Protein AF-A0A261GRK8-F1 (afdb_monomer_lite)

pLDDT: mean 90.69, std 7.37, range [51.78, 97.0]

Radius of gyration: 13.49 Å; chains: 1; bounding box: 30×36×31 Å

Structure (mmCIF, N/CA/C/O backbone):
data_AF-A0A261GRK8-F1
#
_entry.id   AF-A0A261GRK8-F1
#
loop_
_atom_site.group_PDB
_atom_site.id
_atom_site.type_symbol
_atom_site.label_atom_id
_atom_site.label_alt_id
_atom_site.label_comp_id
_atom_site.label_asym_id
_atom_site.label_entity_id
_atom_site.label_seq_id
_atom_site.pdbx_PDB_ins_code
_atom_site.Cartn_x
_atom_site.Cartn_y
_atom_site.Cartn_z
_atom_site.occupancy
_atom_site.B_iso_or_equiv
_atom_site.auth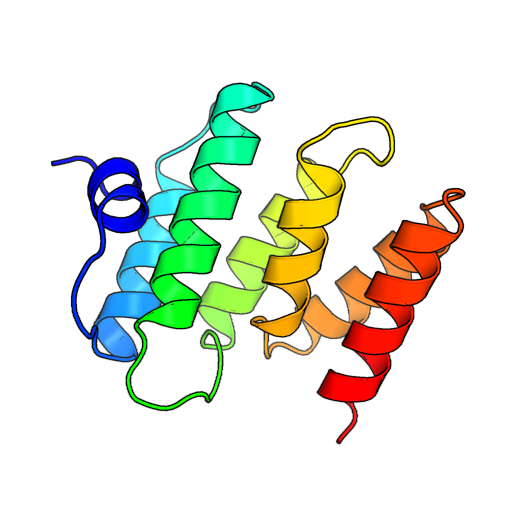_seq_id
_atom_site.auth_comp_id
_atom_site.auth_asym_id
_atom_site.auth_atom_id
_atom_site.pdbx_PDB_model_num
ATOM 1 N N . MET A 1 1 ? 9.891 20.582 -5.480 1.00 60.94 1 MET A N 1
ATOM 2 C CA . MET A 1 1 ? 8.535 20.021 -5.346 1.00 60.94 1 MET A CA 1
ATOM 3 C C . MET A 1 1 ? 8.648 18.861 -4.374 1.00 60.94 1 MET A C 1
ATOM 5 O O . MET A 1 1 ? 9.613 18.114 -4.498 1.00 60.94 1 MET A O 1
ATOM 9 N N . ASN A 1 2 ? 7.806 18.790 -3.343 1.00 90.50 2 ASN A N 1
ATOM 10 C CA . ASN A 1 2 ? 7.875 17.689 -2.371 1.00 90.50 2 ASN A CA 1
ATOM 11 C C . ASN A 1 2 ? 7.388 16.392 -3.055 1.00 90.50 2 ASN A C 1
ATOM 13 O O . ASN A 1 2 ? 6.448 16.456 -3.843 1.00 90.50 2 ASN A O 1
ATOM 17 N N . SER A 1 3 ? 7.996 15.235 -2.776 1.00 94.69 3 SER A N 1
ATOM 18 C CA . SER A 1 3 ? 7.613 13.933 -3.353 1.00 94.69 3 SER A CA 1
ATOM 19 C C . SER A 1 3 ? 6.112 13.627 -3.204 1.00 94.69 3 SER A C 1
ATOM 21 O O . SER A 1 3 ? 5.495 13.093 -4.123 1.00 94.69 3 SER A O 1
ATOM 23 N N . LEU A 1 4 ? 5.486 14.051 -2.099 1.00 95.94 4 LEU A N 1
ATOM 24 C CA . LEU A 1 4 ? 4.039 13.934 -1.890 1.00 95.94 4 LEU A CA 1
ATOM 25 C C . LEU A 1 4 ? 3.237 14.739 -2.920 1.00 95.94 4 LEU A C 1
ATOM 27 O O . LEU A 1 4 ? 2.259 14.247 -3.470 1.00 95.94 4 LEU A O 1
ATOM 31 N N . GLU A 1 5 ? 3.665 15.966 -3.204 1.00 95.94 5 GLU A N 1
ATOM 32 C CA . GLU A 1 5 ? 3.018 16.844 -4.181 1.00 95.94 5 GLU A CA 1
ATOM 33 C C . GLU A 1 5 ? 3.140 16.281 -5.603 1.00 95.94 5 GLU A C 1
ATOM 35 O O . GLU A 1 5 ? 2.188 16.366 -6.375 1.00 95.94 5 GLU A O 1
ATOM 40 N N . ILE A 1 6 ? 4.280 15.664 -5.931 1.00 96.06 6 ILE A N 1
ATOM 41 C CA . ILE A 1 6 ? 4.476 14.972 -7.212 1.00 96.06 6 ILE A CA 1
ATOM 42 C C . ILE A 1 6 ? 3.496 13.799 -7.328 1.00 96.06 6 ILE A C 1
ATOM 44 O O . ILE A 1 6 ? 2.780 13.711 -8.319 1.00 96.06 6 ILE A O 1
ATOM 48 N N . GLY A 1 7 ? 3.410 12.932 -6.313 1.00 95.75 7 GLY A N 1
ATOM 49 C CA . GLY A 1 7 ? 2.492 11.787 -6.340 1.00 95.75 7 GLY A CA 1
ATOM 50 C C . GLY A 1 7 ? 1.013 12.191 -6.400 1.00 95.75 7 GLY A C 1
ATOM 51 O O . GLY A 1 7 ? 0.230 11.579 -7.123 1.00 95.75 7 GLY A O 1
ATOM 52 N N . LEU A 1 8 ? 0.616 13.258 -5.697 1.00 96.19 8 LEU A N 1
ATOM 53 C CA . LEU A 1 8 ? -0.761 13.771 -5.734 1.00 96.19 8 LEU A CA 1
ATOM 54 C C . LEU A 1 8 ? -1.168 14.312 -7.109 1.00 96.19 8 LEU A C 1
ATOM 56 O O . LEU A 1 8 ? -2.327 14.171 -7.488 1.00 96.19 8 LEU A O 1
ATOM 60 N N . ASN A 1 9 ? -0.234 14.921 -7.841 1.00 96.38 9 ASN A N 1
ATOM 61 C CA . ASN A 1 9 ? -0.496 15.567 -9.129 1.00 96.38 9 ASN A CA 1
ATOM 62 C C . ASN A 1 9 ? 0.026 14.755 -10.322 1.00 96.38 9 ASN A C 1
ATOM 64 O O . ASN A 1 9 ? 0.202 15.309 -11.405 1.00 96.38 9 ASN A O 1
ATOM 68 N N . LEU A 1 10 ? 0.304 13.464 -10.128 1.00 94.88 10 LEU A N 1
ATOM 69 C CA . LEU A 1 10 ? 0.761 12.595 -11.202 1.00 94.88 10 LEU A CA 1
ATOM 70 C C . LEU A 1 10 ? -0.353 12.445 -12.249 1.00 94.88 10 LEU A C 1
ATOM 72 O O . LEU A 1 10 ? -1.482 12.087 -11.915 1.00 94.88 10 LEU A O 1
ATOM 76 N N . ASP A 1 11 ? -0.033 12.745 -13.503 1.00 93.94 11 ASP A N 1
ATOM 77 C CA . ASP A 1 11 ? -0.979 12.805 -14.626 1.00 93.94 11 ASP A CA 1
ATOM 78 C C . ASP A 1 11 ? -0.482 12.059 -15.876 1.00 93.94 11 ASP A C 1
ATOM 80 O O . ASP A 1 11 ? -1.094 12.116 -16.944 1.00 93.94 11 ASP A O 1
ATOM 84 N N . SER A 1 12 ? 0.653 11.378 -15.752 1.00 93.06 12 SER A N 1
ATOM 85 C CA . SER A 1 12 ? 1.372 10.750 -16.851 1.00 93.06 12 SER A CA 1
ATOM 86 C C . SER A 1 12 ? 2.095 9.496 -16.381 1.00 93.06 12 SER A C 1
ATOM 88 O O . SER A 1 12 ? 2.342 9.306 -15.190 1.00 93.06 12 SER A O 1
ATOM 90 N N . GLU A 1 13 ? 2.399 8.619 -17.340 1.00 94.56 13 GLU A N 1
ATOM 91 C CA . GLU A 1 13 ? 3.046 7.342 -17.065 1.00 94.56 13 GLU A CA 1
ATOM 92 C C . GLU A 1 13 ? 4.398 7.519 -16.368 1.00 94.56 13 GLU A C 1
ATOM 94 O O . GLU A 1 13 ? 5.219 8.356 -16.751 1.00 94.56 13 GLU A O 1
ATOM 99 N N . ILE A 1 14 ? 4.646 6.670 -15.375 1.00 94.69 14 ILE A N 1
ATOM 100 C CA . ILE A 1 14 ? 5.895 6.615 -14.621 1.00 94.69 14 ILE A CA 1
ATOM 101 C C . ILE A 1 14 ? 6.530 5.227 -14.759 1.00 94.69 14 ILE A C 1
ATOM 103 O O . ILE A 1 14 ? 5.838 4.204 -14.833 1.00 94.69 14 ILE A O 1
ATOM 107 N N . SER A 1 15 ? 7.863 5.185 -14.825 1.00 94.19 15 SER A N 1
ATOM 108 C CA . SER A 1 15 ? 8.599 3.919 -14.863 1.00 94.19 15 SER A CA 1
ATOM 109 C C . SER A 1 15 ? 8.465 3.169 -13.534 1.00 94.19 15 SER A C 1
ATOM 111 O O . SER A 1 15 ? 8.201 3.771 -12.494 1.00 94.19 15 SER A O 1
ATOM 113 N N . GLU A 1 16 ? 8.683 1.852 -13.533 1.00 91.81 16 GLU A N 1
ATOM 114 C CA . GLU A 1 16 ? 8.687 1.073 -12.285 1.00 91.81 16 GLU A CA 1
ATOM 115 C C . GLU A 1 16 ? 9.745 1.568 -11.293 1.00 91.81 16 GLU A C 1
ATOM 117 O O . GLU A 1 16 ? 9.499 1.648 -10.092 1.00 91.81 16 GLU A O 1
ATOM 122 N N . THR A 1 17 ? 10.942 1.899 -11.772 1.00 94.00 17 THR A N 1
ATOM 123 C CA . THR A 1 17 ? 12.023 2.372 -10.901 1.00 94.00 17 THR A CA 1
ATOM 124 C C . THR A 1 17 ? 11.651 3.699 -10.248 1.00 94.00 17 THR A C 1
ATOM 126 O O . THR A 1 17 ? 11.826 3.865 -9.038 1.00 94.00 17 THR A O 1
ATOM 129 N N . ASP A 1 18 ? 11.093 4.625 -11.027 1.00 95.56 18 ASP A N 1
ATOM 130 C CA . ASP A 1 18 ? 10.713 5.947 -10.532 1.00 95.56 18 ASP A CA 1
ATOM 131 C C . ASP A 1 18 ? 9.493 5.862 -9.610 1.00 95.56 18 ASP A C 1
ATOM 133 O O . ASP A 1 18 ? 9.469 6.520 -8.572 1.00 95.56 18 ASP A O 1
ATOM 137 N N . SER A 1 19 ? 8.515 5.002 -9.919 1.00 95.06 19 SER A N 1
ATOM 138 C CA . SER A 1 19 ? 7.328 4.796 -9.079 1.00 95.06 19 SER A CA 1
ATOM 139 C C . SER A 1 19 ? 7.700 4.247 -7.701 1.00 95.06 19 SER A C 1
ATOM 141 O O . SER A 1 19 ? 7.227 4.746 -6.678 1.00 95.06 19 SER A O 1
ATOM 143 N N . ASN A 1 20 ? 8.609 3.271 -7.661 1.00 96.31 20 ASN A N 1
ATOM 144 C CA . ASN A 1 20 ? 9.137 2.709 -6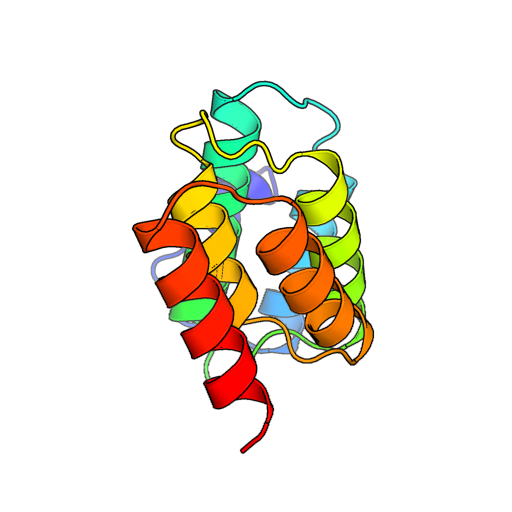.422 1.00 96.31 20 ASN A CA 1
ATOM 145 C C . ASN A 1 20 ? 9.940 3.734 -5.621 1.00 96.31 20 ASN A C 1
ATOM 147 O O . ASN A 1 20 ? 9.760 3.841 -4.406 1.00 96.31 20 ASN A O 1
ATOM 151 N N . THR A 1 21 ? 10.808 4.490 -6.296 1.00 97.00 21 THR A N 1
ATOM 152 C CA . THR A 1 21 ? 11.620 5.534 -5.660 1.00 97.00 21 THR A CA 1
ATOM 153 C C . THR A 1 21 ? 10.721 6.595 -5.033 1.00 97.00 21 THR A C 1
ATOM 155 O O . THR A 1 21 ? 10.838 6.879 -3.841 1.00 97.00 21 THR A O 1
ATOM 158 N N . LEU A 1 22 ? 9.751 7.097 -5.797 1.00 96.69 22 LEU A N 1
ATOM 159 C CA . LEU A 1 22 ? 8.826 8.129 -5.350 1.00 96.69 22 LEU A CA 1
ATOM 160 C C . LEU A 1 22 ? 7.966 7.662 -4.168 1.00 96.69 22 LEU A C 1
ATOM 162 O O . LEU A 1 22 ? 7.801 8.398 -3.195 1.00 96.69 22 LEU A O 1
ATOM 166 N N . ALA A 1 23 ? 7.457 6.428 -4.205 1.00 96.25 23 ALA A N 1
ATOM 167 C CA . ALA A 1 23 ? 6.691 5.867 -3.095 1.00 96.25 23 ALA A CA 1
ATOM 168 C C . ALA A 1 23 ? 7.522 5.767 -1.804 1.00 96.25 23 ALA A C 1
ATOM 170 O O . ALA A 1 23 ? 7.044 6.143 -0.730 1.00 96.25 23 ALA A O 1
ATOM 171 N N . CYS A 1 24 ? 8.782 5.326 -1.901 1.00 96.94 24 CYS A N 1
ATOM 172 C CA . CYS A 1 24 ? 9.691 5.278 -0.754 1.00 96.94 24 CYS A CA 1
ATOM 173 C C . CYS A 1 24 ? 9.942 6.675 -0.173 1.00 96.94 24 CYS A C 1
ATOM 175 O O . CYS A 1 24 ? 9.853 6.860 1.042 1.00 96.94 24 CYS A O 1
ATOM 177 N N . GLU A 1 25 ? 10.215 7.661 -1.029 1.00 96.44 25 GLU A N 1
ATOM 178 C CA . GLU A 1 25 ? 10.448 9.044 -0.607 1.00 96.44 25 GLU A CA 1
ATOM 179 C C . GLU A 1 25 ? 9.238 9.643 0.114 1.00 96.44 25 GLU A C 1
ATOM 181 O O . GLU A 1 25 ? 9.403 10.304 1.142 1.00 96.44 25 GLU A O 1
ATOM 186 N N . ILE A 1 26 ? 8.017 9.394 -0.375 1.00 96.19 26 ILE A N 1
ATOM 187 C CA . ILE A 1 26 ? 6.783 9.862 0.272 1.00 96.19 26 ILE A CA 1
ATOM 188 C C . ILE A 1 26 ? 6.678 9.305 1.694 1.00 96.19 26 ILE A C 1
ATOM 190 O O . ILE A 1 26 ? 6.474 10.077 2.632 1.00 96.19 26 ILE A O 1
ATOM 194 N N . ILE A 1 27 ? 6.858 7.995 1.880 1.00 94.50 27 ILE A N 1
ATOM 195 C CA . ILE A 1 27 ? 6.756 7.369 3.206 1.00 94.50 27 ILE A CA 1
ATOM 196 C C . ILE A 1 27 ? 7.857 7.863 4.154 1.00 94.50 27 ILE A C 1
ATOM 198 O O . ILE A 1 27 ? 7.602 8.104 5.333 1.00 94.50 27 ILE A O 1
ATOM 202 N N . GLN A 1 28 ? 9.081 8.036 3.656 1.00 91.81 28 GLN A N 1
ATOM 203 C CA . GLN A 1 28 ? 10.226 8.429 4.482 1.00 91.81 28 GLN A CA 1
ATOM 204 C C . GLN A 1 28 ? 10.219 9.915 4.868 1.00 91.81 28 GLN A C 1
ATOM 206 O O . GLN A 1 28 ? 10.698 10.273 5.945 1.00 91.81 28 GLN A O 1
ATOM 211 N N . SER A 1 29 ? 9.692 10.785 4.003 1.00 87.56 29 SER A N 1
ATOM 212 C CA . SER A 1 29 ? 9.701 12.239 4.212 1.00 87.56 29 SER A CA 1
ATOM 213 C C . SER A 1 29 ? 8.528 12.761 5.045 1.00 87.56 29 SER A C 1
ATOM 215 O O . SER A 1 29 ? 8.620 13.859 5.598 1.00 87.56 29 SER A O 1
ATOM 217 N N . ASN A 1 30 ? 7.444 11.993 5.184 1.00 78.19 30 ASN A N 1
ATOM 218 C CA . ASN A 1 30 ? 6.244 12.434 5.889 1.00 78.19 30 ASN A CA 1
ATOM 219 C C . ASN A 1 30 ? 6.122 11.766 7.264 1.00 78.19 30 ASN A C 1
ATOM 221 O O . ASN A 1 30 ? 5.671 10.632 7.395 1.00 78.19 30 ASN A O 1
ATOM 225 N N . GLN A 1 31 ? 6.508 12.506 8.308 1.00 73.19 31 GLN A N 1
ATOM 226 C CA . GLN A 1 31 ? 6.427 12.043 9.701 1.00 73.19 31 GLN A CA 1
ATOM 227 C C . GLN A 1 31 ? 5.122 12.434 10.414 1.00 73.19 31 GLN A C 1
ATOM 229 O O . GLN A 1 31 ? 4.884 12.005 11.538 1.00 73.19 31 GLN A O 1
ATOM 234 N N . SER A 1 32 ? 4.287 13.269 9.789 1.00 79.50 32 SER A N 1
ATOM 235 C CA . SER A 1 32 ? 2.998 13.680 10.352 1.00 79.50 32 SER A CA 1
ATOM 236 C C . SER A 1 32 ? 1.950 12.585 10.165 1.00 79.50 32 SER A C 1
ATOM 238 O O . SER A 1 32 ? 1.710 12.134 9.049 1.00 79.50 32 SER A O 1
ATOM 240 N N . GLU A 1 33 ? 1.280 12.210 11.253 1.00 85.06 33 GLU A N 1
ATOM 241 C CA . GLU A 1 33 ? 0.209 11.202 11.262 1.00 85.06 33 GLU A CA 1
ATOM 242 C C . GLU A 1 33 ? -1.175 11.840 11.461 1.00 85.06 33 GLU A C 1
ATOM 244 O O . GLU A 1 33 ? -2.082 11.253 12.053 1.00 85.06 33 GLU A O 1
ATOM 249 N N . THR A 1 34 ? -1.355 13.075 10.978 1.00 89.62 34 THR A N 1
ATOM 250 C CA . THR A 1 34 ? -2.694 13.668 10.899 1.00 89.62 34 THR A CA 1
ATOM 251 C C . THR A 1 34 ? -3.524 12.946 9.843 1.00 89.62 34 THR A C 1
ATOM 253 O O . THR A 1 34 ? -2.996 12.496 8.828 1.00 89.62 34 THR A O 1
ATOM 256 N N . GLU A 1 35 ? -4.839 12.885 10.048 1.00 87.81 35 GLU A N 1
ATOM 257 C CA . GLU A 1 35 ? -5.750 12.207 9.115 1.00 87.81 35 GLU A CA 1
ATOM 258 C C . GLU A 1 35 ? -5.667 12.768 7.687 1.00 87.81 35 GLU A C 1
ATOM 260 O O . GLU A 1 35 ? -5.682 12.016 6.715 1.00 87.81 35 GLU A O 1
ATOM 265 N N . GLU A 1 36 ? -5.510 14.087 7.553 1.00 90.75 36 GLU A N 1
ATOM 266 C CA . GLU A 1 36 ? -5.290 14.741 6.260 1.00 90.75 36 GLU A CA 1
ATOM 267 C C . GLU A 1 36 ? -3.991 14.265 5.598 1.00 90.75 36 GLU A C 1
ATOM 269 O O . GLU A 1 36 ? -3.988 13.923 4.417 1.00 90.75 36 GLU A O 1
ATOM 274 N N . THR A 1 37 ? -2.895 14.178 6.361 1.00 92.25 37 THR A N 1
ATOM 275 C CA . THR A 1 37 ? -1.605 13.715 5.829 1.00 92.25 37 THR A CA 1
ATOM 276 C C . THR A 1 37 ? -1.689 12.251 5.404 1.00 92.25 37 THR A C 1
ATOM 278 O O . THR A 1 37 ? -1.242 11.911 4.313 1.00 92.25 37 THR A O 1
ATOM 281 N N . ILE A 1 38 ? -2.303 11.395 6.227 1.00 93.00 38 ILE A N 1
ATOM 282 C CA . ILE A 1 38 ? -2.492 9.970 5.922 1.00 93.00 38 ILE A CA 1
ATOM 283 C C . ILE A 1 38 ? -3.302 9.808 4.636 1.00 93.00 38 ILE A C 1
ATOM 285 O O . ILE A 1 38 ? -2.900 9.071 3.738 1.00 93.00 38 ILE A O 1
ATOM 289 N N . THR A 1 39 ? -4.407 10.547 4.522 1.00 92.88 39 THR A N 1
ATOM 290 C CA . THR A 1 39 ? -5.263 10.532 3.333 1.00 92.88 39 THR A CA 1
ATOM 291 C C . THR A 1 39 ? -4.490 10.979 2.092 1.00 92.88 39 THR A C 1
ATOM 293 O O . THR A 1 39 ? -4.528 10.295 1.072 1.00 92.88 39 THR A O 1
ATOM 296 N N . ASN A 1 40 ? -3.733 12.077 2.179 1.00 94.44 40 ASN A N 1
ATOM 297 C CA . ASN A 1 40 ? -2.931 12.588 1.066 1.00 94.44 40 ASN A CA 1
ATOM 298 C C . ASN A 1 40 ? -1.840 11.602 0.633 1.00 94.44 40 ASN A C 1
ATOM 300 O O . ASN A 1 40 ? -1.654 11.386 -0.563 1.00 94.44 40 ASN A O 1
ATOM 304 N N . ILE A 1 41 ? -1.143 10.970 1.582 1.00 95.25 41 ILE A N 1
ATOM 305 C CA . ILE A 1 41 ? -0.154 9.929 1.274 1.00 95.25 41 ILE A CA 1
ATOM 306 C C . ILE A 1 41 ? -0.831 8.760 0.560 1.00 95.25 41 ILE A C 1
ATOM 308 O O . ILE A 1 41 ? -0.340 8.311 -0.473 1.00 95.25 41 ILE A O 1
ATOM 312 N N . ALA A 1 42 ? -1.973 8.294 1.066 1.00 94.31 42 ALA A N 1
ATOM 313 C CA . ALA A 1 42 ? -2.688 7.176 0.468 1.00 94.31 42 ALA A CA 1
ATOM 314 C C . ALA A 1 42 ? -3.160 7.502 -0.964 1.00 94.31 42 ALA A C 1
ATOM 316 O O . ALA A 1 42 ? -3.016 6.674 -1.858 1.00 94.31 42 ALA A O 1
ATOM 317 N N . PHE A 1 43 ? -3.632 8.726 -1.228 1.00 94.31 43 PHE A N 1
ATOM 318 C CA . PHE A 1 43 ? -3.940 9.172 -2.593 1.00 94.31 43 PHE A CA 1
ATOM 319 C C . PHE A 1 43 ? -2.708 9.238 -3.495 1.00 94.31 43 PHE A C 1
ATOM 321 O O . PHE A 1 43 ? -2.767 8.790 -4.637 1.00 94.31 43 PHE A O 1
ATOM 328 N N . ALA A 1 44 ? -1.592 9.767 -2.997 1.00 95.44 44 ALA A N 1
ATOM 329 C CA . ALA A 1 44 ? -0.365 9.859 -3.777 1.00 95.44 44 ALA A CA 1
ATOM 330 C C . ALA A 1 44 ? 0.159 8.472 -4.175 1.00 95.44 44 ALA A C 1
ATOM 332 O O . ALA A 1 44 ? 0.506 8.256 -5.333 1.00 95.44 44 ALA A O 1
ATOM 333 N N . LEU A 1 45 ? 0.161 7.513 -3.242 1.00 95.56 45 LEU A N 1
ATOM 334 C CA . LEU A 1 45 ? 0.513 6.122 -3.537 1.00 95.56 45 LEU A CA 1
ATOM 335 C C . LEU A 1 45 ? -0.454 5.518 -4.561 1.00 95.56 45 LEU A C 1
ATOM 337 O O . LEU A 1 45 ? -0.025 4.930 -5.548 1.00 95.56 45 LEU A O 1
ATOM 341 N N . TYR A 1 46 ? -1.758 5.732 -4.397 1.00 93.94 46 TYR A N 1
ATOM 342 C CA . TYR A 1 46 ? -2.747 5.217 -5.341 1.00 93.94 46 TYR A CA 1
ATOM 343 C C . TYR A 1 46 ? -2.496 5.752 -6.757 1.00 93.94 46 TYR A C 1
ATOM 345 O O . TYR A 1 46 ? -2.465 4.983 -7.712 1.00 93.94 46 TYR A O 1
ATOM 353 N N . ASN A 1 47 ? -2.235 7.051 -6.901 1.00 94.31 47 ASN A N 1
ATOM 354 C CA . ASN A 1 47 ? -1.931 7.652 -8.197 1.00 94.31 47 ASN A CA 1
ATOM 355 C C . ASN A 1 47 ? -0.661 7.056 -8.818 1.00 94.31 47 ASN A C 1
ATOM 357 O O . ASN A 1 47 ? -0.665 6.677 -9.987 1.00 94.31 47 ASN A O 1
ATOM 361 N N . ILE A 1 48 ? 0.410 6.910 -8.035 1.00 94.81 48 ILE A N 1
ATOM 362 C CA . ILE A 1 48 ? 1.651 6.265 -8.490 1.00 94.81 48 ILE A CA 1
ATOM 363 C C . ILE A 1 48 ? 1.373 4.849 -8.999 1.00 94.81 48 ILE A C 1
ATOM 365 O O . ILE A 1 48 ? 1.885 4.450 -10.045 1.00 94.81 48 ILE A O 1
ATOM 369 N N . ALA A 1 49 ? 0.547 4.097 -8.272 1.00 92.06 49 ALA A N 1
ATOM 370 C CA . ALA A 1 49 ? 0.137 2.765 -8.667 1.00 92.06 49 ALA A CA 1
ATOM 371 C C . ALA A 1 49 ? -0.653 2.772 -9.988 1.00 92.06 49 ALA A C 1
ATOM 373 O O . ALA A 1 49 ? -0.378 1.928 -10.838 1.00 92.06 49 ALA A O 1
ATOM 374 N N . GLN A 1 50 ? -1.572 3.717 -10.193 1.00 90.88 50 GLN A N 1
ATOM 375 C CA . GLN A 1 50 ? -2.395 3.807 -11.407 1.00 90.88 50 GLN A CA 1
ATOM 376 C C . GLN A 1 50 ? -1.599 4.175 -12.668 1.00 90.88 50 GLN A C 1
ATOM 378 O O . GLN A 1 50 ? -1.899 3.664 -13.743 1.00 90.88 50 GLN A O 1
ATOM 383 N N . TYR A 1 51 ? -0.585 5.034 -12.553 1.00 92.00 51 TYR A N 1
ATOM 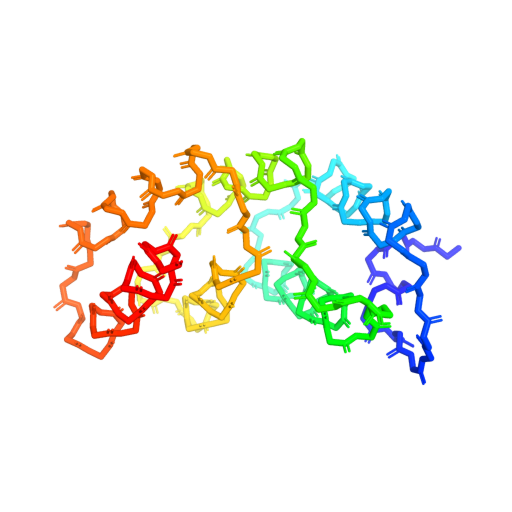384 C CA . TYR A 1 51 ? 0.190 5.518 -13.704 1.00 92.00 51 TYR A CA 1
ATOM 385 C C . TYR A 1 51 ? 1.459 4.700 -14.002 1.00 92.00 51 TYR A C 1
ATOM 387 O O . TYR A 1 51 ? 2.254 5.078 -14.863 1.00 92.00 51 TYR A O 1
ATOM 395 N N . ARG A 1 52 ? 1.699 3.578 -13.315 1.00 89.31 52 ARG A N 1
ATOM 396 C CA . ARG A 1 52 ? 2.859 2.722 -13.616 1.00 89.31 52 ARG A CA 1
ATOM 397 C C . ARG A 1 52 ? 2.662 1.953 -14.927 1.00 89.31 52 ARG A C 1
ATOM 399 O O . ARG A 1 52 ? 1.570 1.484 -15.231 1.00 89.31 52 ARG A O 1
ATOM 406 N N . THR A 1 53 ? 3.747 1.717 -15.656 1.00 79.38 53 THR A N 1
ATOM 407 C CA . THR A 1 53 ? 3.698 1.140 -17.015 1.00 79.38 53 THR A CA 1
ATOM 408 C C . THR A 1 53 ? 3.430 -0.372 -17.088 1.00 79.38 53 THR A C 1
ATOM 410 O O . THR A 1 53 ? 3.037 -0.866 -18.140 1.00 79.38 53 THR A O 1
ATOM 413 N N . SER A 1 54 ? 3.662 -1.137 -16.016 1.00 75.88 54 SER A N 1
ATOM 414 C CA . SER A 1 54 ? 3.776 -2.608 -16.092 1.00 75.88 54 SER A CA 1
ATOM 415 C C . SER A 1 54 ? 2.650 -3.408 -15.433 1.00 75.88 54 SER A C 1
ATOM 417 O O . SER A 1 54 ? 2.549 -4.614 -15.649 1.00 75.88 54 SER A O 1
ATOM 419 N N . GLY A 1 55 ? 1.838 -2.778 -14.579 1.00 73.00 55 GLY A N 1
ATOM 420 C CA . GLY A 1 55 ? 0.812 -3.462 -13.784 1.00 73.00 55 GLY A CA 1
ATOM 421 C C . GLY A 1 55 ? 1.328 -4.351 -12.637 1.00 73.00 55 GLY A C 1
ATOM 422 O O . GLY A 1 55 ? 0.514 -4.783 -11.830 1.00 73.00 55 GLY A O 1
ATOM 423 N N . VAL A 1 56 ? 2.644 -4.548 -12.472 1.00 80.62 56 VAL A N 1
ATOM 424 C CA . VAL A 1 56 ? 3.235 -5.557 -11.552 1.00 80.62 56 VAL A CA 1
ATOM 425 C C . VAL A 1 56 ? 3.073 -5.229 -10.054 1.00 80.62 56 VAL A C 1
ATOM 427 O O . VAL A 1 56 ? 3.169 -6.120 -9.220 1.00 80.62 56 VAL A O 1
ATOM 430 N N . GLY A 1 57 ? 2.761 -3.981 -9.700 1.00 89.12 57 GLY A N 1
ATOM 431 C CA . GLY A 1 57 ? 2.665 -3.516 -8.310 1.00 89.12 57 GLY A CA 1
ATOM 432 C C . GLY A 1 57 ? 3.971 -2.876 -7.841 1.00 89.12 57 GLY A C 1
ATOM 433 O O . GLY A 1 57 ? 4.909 -2.695 -8.621 1.00 89.12 57 GLY A O 1
ATOM 434 N N . TYR A 1 58 ? 4.037 -2.498 -6.568 1.00 94.25 58 TYR A N 1
ATOM 435 C CA . TYR A 1 58 ? 5.266 -1.993 -5.962 1.00 94.25 58 TYR A CA 1
ATOM 436 C C . TYR A 1 58 ? 6.300 -3.107 -5.812 1.00 94.25 58 TYR A C 1
ATOM 438 O O . TYR A 1 58 ? 5.958 -4.251 -5.540 1.00 94.25 58 TYR A O 1
ATOM 446 N N . SER A 1 59 ? 7.583 -2.767 -5.919 1.00 94.81 59 SER A N 1
ATOM 447 C CA . SER A 1 59 ? 8.699 -3.657 -5.580 1.00 94.81 59 SER A CA 1
ATOM 448 C C . SER A 1 59 ? 8.590 -4.170 -4.143 1.00 94.81 59 SER A C 1
ATOM 450 O O . SER A 1 59 ? 7.929 -3.555 -3.305 1.00 94.81 59 SER A O 1
ATOM 452 N N . GLU A 1 60 ? 9.286 -5.264 -3.825 1.00 95.25 60 GLU A N 1
ATOM 453 C CA . GLU A 1 60 ? 9.281 -5.847 -2.477 1.00 95.25 60 GLU A CA 1
ATOM 454 C C . GLU A 1 60 ? 9.700 -4.824 -1.403 1.00 95.25 60 GLU A C 1
ATOM 456 O O . GLU A 1 60 ? 9.033 -4.684 -0.382 1.00 95.25 60 GLU A O 1
ATOM 461 N N . MET A 1 61 ? 10.737 -4.024 -1.677 1.00 96.12 61 MET A N 1
ATOM 462 C CA . MET A 1 61 ? 11.227 -2.992 -0.758 1.00 96.12 61 MET A CA 1
ATOM 463 C C . MET A 1 61 ? 10.199 -1.878 -0.514 1.00 96.12 61 MET A C 1
ATOM 465 O O . MET A 1 61 ? 9.941 -1.517 0.635 1.00 96.12 61 MET A O 1
ATOM 469 N N . ALA A 1 62 ? 9.614 -1.323 -1.581 1.00 96.31 62 ALA A N 1
ATOM 470 C CA . ALA A 1 62 ? 8.592 -0.285 -1.449 1.00 96.31 62 ALA A CA 1
ATOM 471 C C . ALA A 1 62 ? 7.339 -0.843 -0.759 1.00 96.31 62 ALA A C 1
ATOM 473 O O . ALA A 1 62 ? 6.792 -0.211 0.144 1.00 96.31 62 ALA A O 1
ATOM 474 N N . SER A 1 63 ? 6.944 -2.066 -1.119 1.00 96.31 63 SER A N 1
ATOM 475 C CA . SER A 1 63 ? 5.830 -2.779 -0.498 1.00 96.31 63 SER A CA 1
ATOM 476 C C . SER A 1 63 ? 6.027 -2.959 1.003 1.00 96.31 63 SER A C 1
ATOM 478 O O . SER A 1 63 ? 5.089 -2.741 1.767 1.00 96.31 63 SER A O 1
ATOM 480 N N . ASP A 1 64 ? 7.233 -3.314 1.448 1.00 96.69 64 ASP A N 1
ATOM 481 C CA . ASP A 1 64 ? 7.550 -3.479 2.868 1.00 96.69 64 ASP A CA 1
ATOM 482 C C . ASP A 1 64 ? 7.453 -2.166 3.648 1.00 96.69 64 ASP A C 1
ATOM 484 O O . ASP A 1 64 ? 6.868 -2.144 4.733 1.00 96.69 64 ASP A O 1
ATOM 488 N N . LEU A 1 65 ? 7.981 -1.074 3.087 1.00 96.44 65 LEU A N 1
ATOM 489 C CA . LEU A 1 65 ? 7.917 0.255 3.700 1.00 96.44 65 LEU A CA 1
ATOM 490 C C . LEU A 1 65 ? 6.478 0.761 3.812 1.00 96.44 65 LEU A C 1
ATOM 492 O O . LEU A 1 65 ? 6.070 1.245 4.868 1.00 96.44 65 LEU A O 1
ATOM 496 N N . ILE A 1 66 ? 5.702 0.624 2.735 1.00 96.25 66 ILE A N 1
ATOM 497 C CA . ILE A 1 66 ? 4.287 0.998 2.728 1.00 96.25 66 ILE A CA 1
ATOM 498 C C . ILE A 1 66 ? 3.518 0.117 3.715 1.00 96.25 66 ILE A C 1
ATOM 500 O O . ILE A 1 66 ? 2.688 0.629 4.460 1.00 96.25 66 ILE A O 1
ATOM 504 N N . SER A 1 67 ? 3.825 -1.181 3.786 1.00 96.19 67 SER A N 1
ATOM 505 C CA . SER A 1 67 ? 3.169 -2.097 4.723 1.00 96.19 67 SER A CA 1
ATOM 506 C C . SER A 1 67 ? 3.385 -1.687 6.180 1.00 96.19 67 SER A C 1
ATOM 508 O O . SER A 1 67 ? 2.427 -1.638 6.950 1.00 96.19 67 SER A O 1
ATOM 510 N N . ASP A 1 68 ? 4.623 -1.358 6.557 1.00 95.44 68 ASP A N 1
ATOM 511 C CA . ASP A 1 68 ? 4.934 -0.866 7.906 1.00 95.44 68 ASP A CA 1
ATOM 512 C C . ASP A 1 68 ? 4.197 0.430 8.228 1.00 95.44 68 ASP A C 1
ATOM 514 O O . ASP A 1 68 ? 3.702 0.619 9.341 1.00 95.44 68 ASP A O 1
ATOM 518 N N . TRP A 1 69 ? 4.129 1.331 7.249 1.00 95.38 69 TRP A N 1
ATOM 519 C CA . TRP A 1 69 ? 3.425 2.591 7.406 1.00 95.38 69 TRP A CA 1
ATOM 520 C C . TRP A 1 69 ? 1.919 2.374 7.592 1.00 95.38 69 TRP A C 1
ATOM 522 O O . TRP A 1 69 ? 1.368 2.878 8.570 1.00 95.38 69 TRP A O 1
ATOM 532 N N . ILE A 1 70 ? 1.274 1.567 6.738 1.00 95.00 70 ILE A N 1
ATOM 533 C CA . ILE A 1 70 ? -0.150 1.216 6.861 1.00 95.00 70 ILE A CA 1
ATOM 534 C C . ILE A 1 70 ? -0.421 0.598 8.231 1.00 95.00 70 ILE A C 1
ATOM 536 O O . ILE A 1 70 ? -1.350 1.020 8.911 1.00 95.00 70 ILE A O 1
ATOM 540 N N . GLU A 1 71 ? 0.389 -0.367 8.675 1.00 93.94 71 GLU A N 1
ATOM 541 C CA . GLU A 1 71 ? 0.178 -1.027 9.968 1.00 93.94 71 GLU A CA 1
ATOM 542 C C . GLU A 1 71 ? 0.179 -0.052 11.149 1.00 93.94 71 GLU A C 1
ATOM 544 O O . GLU A 1 71 ? -0.540 -0.267 12.130 1.00 93.94 71 GLU A O 1
ATOM 549 N N . ARG A 1 72 ? 0.986 1.007 11.053 1.00 92.81 72 ARG A N 1
ATOM 550 C CA . ARG A 1 72 ? 1.119 2.028 12.089 1.00 92.81 72 ARG A CA 1
ATOM 551 C C . ARG A 1 72 ? -0.050 3.009 12.104 1.00 92.81 72 ARG A C 1
ATOM 553 O O . ARG A 1 72 ? -0.465 3.410 13.187 1.00 92.81 72 ARG A O 1
ATOM 560 N N . VAL A 1 73 ? -0.560 3.397 10.934 1.00 92.81 73 VAL A N 1
ATOM 561 C CA . VAL A 1 73 ? -1.564 4.472 10.806 1.00 92.81 73 VAL A CA 1
ATOM 562 C C . VAL A 1 73 ? -3.000 3.977 10.641 1.00 92.81 73 VAL A C 1
ATOM 564 O O . VAL A 1 73 ? -3.928 4.775 10.782 1.00 92.81 73 VAL A O 1
ATOM 567 N N . PHE A 1 74 ? -3.193 2.695 10.323 1.00 92.50 74 PHE A N 1
ATOM 568 C CA . PHE A 1 74 ? -4.508 2.121 10.058 1.00 92.50 74 PHE A CA 1
ATOM 569 C C . PHE A 1 74 ? -5.427 2.213 11.277 1.00 92.50 74 PHE A C 1
ATOM 571 O O . PHE A 1 74 ? -5.097 1.752 12.372 1.00 92.50 74 PHE A O 1
ATOM 578 N N . ASP A 1 75 ? -6.615 2.754 11.038 1.00 90.69 75 ASP A N 1
ATOM 579 C CA . ASP A 1 75 ? -7.700 2.883 11.999 1.00 90.69 75 ASP A CA 1
ATOM 580 C C . ASP A 1 75 ? -9.020 2.692 11.242 1.00 90.69 75 ASP A C 1
ATOM 582 O O . ASP A 1 75 ? -9.282 3.405 10.272 1.00 90.69 75 ASP A O 1
ATOM 586 N N . GLU A 1 76 ? -9.817 1.698 11.640 1.00 87.81 76 GLU A N 1
ATOM 587 C CA . GLU A 1 76 ? -11.028 1.300 10.911 1.00 87.81 76 GLU A CA 1
ATOM 588 C C . GLU A 1 76 ? -12.135 2.361 10.940 1.00 87.81 76 GLU A C 1
ATOM 590 O O . GLU A 1 76 ? -12.935 2.431 10.010 1.00 87.81 76 GLU A O 1
ATOM 595 N N . ASP A 1 77 ? -12.148 3.228 11.955 1.00 86.44 77 ASP A N 1
ATOM 596 C CA . ASP A 1 77 ? -13.169 4.271 12.111 1.00 86.44 77 ASP A CA 1
ATOM 597 C C . ASP A 1 77 ? -12.855 5.533 11.286 1.00 86.44 77 ASP A C 1
ATOM 599 O O . ASP A 1 77 ? -13.637 6.494 11.248 1.00 86.44 77 ASP A O 1
ATOM 603 N N . LYS A 1 78 ? -11.691 5.566 10.629 1.00 86.00 78 LYS A N 1
ATOM 604 C CA . LYS A 1 78 ? -11.224 6.717 9.856 1.00 86.00 78 LYS A CA 1
ATOM 605 C C . LYS A 1 78 ? -11.576 6.597 8.381 1.00 86.00 78 LYS A C 1
ATOM 607 O O . LYS A 1 78 ? -11.604 5.513 7.805 1.00 86.00 78 LYS A O 1
ATOM 612 N N . LYS A 1 79 ? -11.778 7.751 7.738 1.00 82.50 79 LYS A N 1
ATOM 613 C CA . LYS A 1 79 ? -12.092 7.832 6.300 1.00 82.50 79 LYS A CA 1
ATOM 614 C C . LYS A 1 79 ? -10.939 7.338 5.432 1.00 82.50 79 LYS A C 1
ATOM 616 O O . LYS A 1 79 ? -11.167 6.874 4.321 1.00 82.50 79 LYS A O 1
ATOM 621 N N . SER A 1 80 ? -9.711 7.440 5.935 1.00 86.12 80 SER A N 1
ATOM 622 C CA . SER A 1 80 ? -8.523 6.926 5.263 1.00 86.12 80 SER A CA 1
ATOM 623 C C . SER A 1 80 ? -8.512 5.396 5.110 1.00 86.12 80 SER A C 1
ATOM 625 O O . SER A 1 80 ? -7.848 4.906 4.200 1.00 86.12 80 SER A O 1
ATOM 627 N N . SER A 1 81 ? -9.261 4.637 5.921 1.00 87.25 81 SER A N 1
ATOM 628 C CA . SER A 1 81 ? -9.223 3.163 5.952 1.00 87.25 81 SER A CA 1
ATOM 629 C C . SER A 1 81 ? -9.525 2.492 4.607 1.00 87.25 81 SER A C 1
ATOM 631 O O . SER A 1 81 ? -8.775 1.610 4.187 1.00 87.25 81 SER A O 1
ATOM 633 N N . GLU A 1 82 ? -10.560 2.941 3.893 1.00 85.12 82 GLU A N 1
ATOM 634 C CA . GLU A 1 82 ? -10.914 2.422 2.565 1.00 85.12 82 GLU A CA 1
ATOM 635 C C . GLU A 1 82 ? -9.781 2.656 1.561 1.00 85.12 82 GLU A C 1
ATOM 637 O O . GLU A 1 82 ? -9.386 1.750 0.832 1.00 85.12 82 GLU A O 1
ATOM 642 N N . LYS A 1 83 ? -9.186 3.855 1.576 1.00 86.31 83 LYS A N 1
ATOM 643 C CA . LYS A 1 83 ? -8.084 4.190 0.669 1.00 86.31 83 LYS A CA 1
ATOM 644 C C . LYS A 1 83 ? -6.821 3.394 1.002 1.00 86.31 83 LYS A C 1
ATOM 646 O O . LYS A 1 83 ? -6.113 2.976 0.093 1.00 86.31 83 LYS A O 1
ATOM 651 N N . LEU A 1 84 ? -6.542 3.148 2.283 1.00 91.19 84 LEU A N 1
ATOM 652 C CA . LEU A 1 84 ? -5.440 2.270 2.686 1.00 91.19 84 LEU A CA 1
ATOM 653 C C . LEU A 1 84 ? -5.673 0.830 2.205 1.00 91.19 84 LEU A C 1
ATOM 655 O O . LEU A 1 84 ? -4.713 0.176 1.806 1.00 91.19 84 LEU A O 1
ATOM 659 N N . ALA A 1 85 ? -6.921 0.352 2.189 1.00 87.69 85 ALA A N 1
ATOM 660 C CA . ALA A 1 85 ? -7.257 -0.959 1.640 1.00 87.69 85 ALA A CA 1
ATOM 661 C C . ALA A 1 85 ? -7.044 -1.034 0.118 1.00 87.69 85 ALA A C 1
ATOM 663 O O . ALA A 1 85 ? -6.527 -2.046 -0.349 1.00 87.69 85 ALA A O 1
ATOM 664 N N . ASP A 1 86 ? -7.331 0.035 -0.637 1.00 88.44 86 ASP A N 1
ATOM 665 C CA . ASP A 1 86 ? -7.000 0.100 -2.073 1.00 88.44 86 ASP A CA 1
ATOM 666 C C . ASP A 1 86 ? -5.492 -0.098 -2.303 1.00 88.44 86 ASP A C 1
ATOM 668 O O . ASP A 1 86 ? -5.081 -0.874 -3.163 1.00 88.44 86 ASP A O 1
ATOM 672 N N . ILE A 1 87 ? -4.647 0.556 -1.494 1.00 92.31 87 ILE A N 1
ATOM 673 C CA . ILE A 1 87 ? -3.183 0.439 -1.610 1.00 92.31 87 ILE A CA 1
ATOM 674 C C . ILE A 1 87 ? -2.704 -0.985 -1.367 1.00 92.31 87 ILE A C 1
ATOM 676 O O . ILE A 1 87 ? -1.722 -1.406 -1.974 1.00 92.31 87 ILE A O 1
ATOM 680 N N . VAL A 1 88 ? -3.381 -1.745 -0.504 1.00 92.50 88 VAL A N 1
ATOM 681 C CA . VAL A 1 88 ? -2.972 -3.113 -0.184 1.00 92.50 88 VAL A CA 1
ATOM 682 C C . VAL A 1 88 ? -2.910 -3.992 -1.435 1.00 92.50 88 VAL A C 1
ATOM 684 O O . VAL A 1 88 ? -2.001 -4.821 -1.502 1.00 92.50 88 VAL A O 1
ATOM 687 N N . PHE A 1 89 ? -3.788 -3.799 -2.425 1.00 90.50 89 PHE A N 1
ATOM 688 C CA . PHE A 1 89 ? -3.767 -4.544 -3.696 1.00 90.50 89 PHE A CA 1
ATOM 689 C C . PHE A 1 89 ? -2.483 -4.334 -4.501 1.00 90.50 89 PHE A C 1
ATOM 691 O O . PHE A 1 89 ? -2.083 -5.205 -5.269 1.00 90.50 89 PHE A O 1
ATOM 698 N N . GLU A 1 90 ? -1.817 -3.204 -4.292 1.00 92.12 90 GLU A N 1
ATOM 699 C CA . GLU A 1 90 ? -0.635 -2.798 -5.046 1.00 92.12 90 GLU A CA 1
ATOM 700 C C . GLU A 1 90 ? 0.673 -3.299 -4.418 1.00 92.12 90 GLU A C 1
ATOM 702 O O . GLU A 1 90 ? 1.748 -3.113 -4.989 1.00 92.12 90 GLU A O 1
ATOM 707 N N . LEU A 1 91 ? 0.606 -3.925 -3.238 1.00 93.38 91 LEU A N 1
ATOM 708 C CA . LEU A 1 91 ? 1.774 -4.414 -2.503 1.00 93.38 91 LEU A CA 1
ATOM 709 C C . LEU A 1 91 ? 2.065 -5.875 -2.853 1.00 93.38 91 LEU A C 1
ATOM 711 O O . LEU A 1 91 ? 1.170 -6.714 -2.804 1.00 93.38 91 LEU A O 1
ATOM 715 N N . THR A 1 92 ? 3.326 -6.196 -3.126 1.00 91.12 92 THR A N 1
ATOM 716 C CA . THR A 1 92 ? 3.730 -7.514 -3.657 1.00 91.12 92 THR A CA 1
ATOM 717 C C . THR A 1 92 ? 4.612 -8.323 -2.709 1.00 91.12 92 THR A C 1
ATOM 719 O O . THR A 1 92 ? 4.963 -9.467 -2.998 1.00 91.12 92 THR A O 1
ATOM 722 N N . SER A 1 93 ? 5.009 -7.748 -1.572 1.00 92.44 93 SER A N 1
ATOM 723 C CA . SER A 1 93 ? 5.903 -8.433 -0.642 1.00 92.44 93 SER A CA 1
ATOM 724 C C . SER A 1 93 ? 5.167 -9.438 0.239 1.00 92.44 93 SE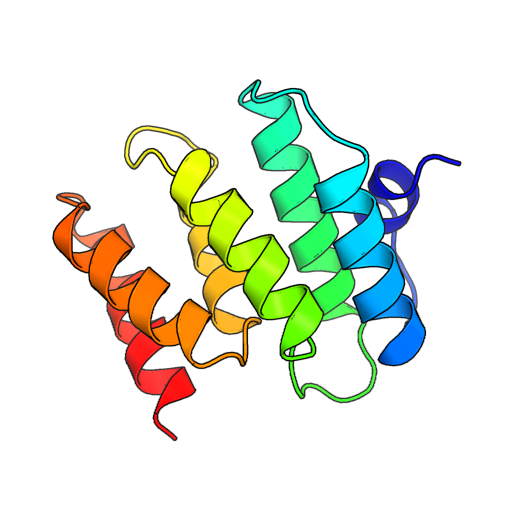R A C 1
ATOM 726 O O . SER A 1 93 ? 4.015 -9.226 0.626 1.00 92.44 93 SER A O 1
ATOM 728 N N . LYS A 1 94 ? 5.879 -10.480 0.686 1.00 92.12 94 LYS A N 1
ATOM 729 C CA . LYS A 1 94 ? 5.360 -11.445 1.679 1.00 92.12 94 LYS A CA 1
ATOM 730 C C . LYS A 1 94 ? 4.904 -10.768 2.969 1.00 92.12 94 LYS A C 1
ATOM 732 O 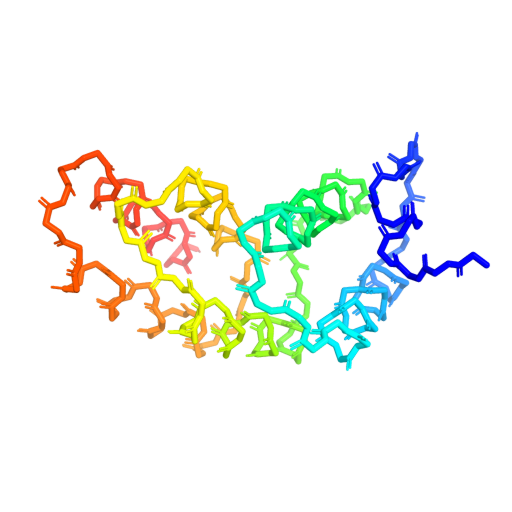O . LYS A 1 94 ? 3.974 -11.215 3.635 1.00 92.12 94 LYS A O 1
ATOM 737 N N . LYS A 1 95 ? 5.576 -9.682 3.352 1.00 93.44 95 LYS A N 1
ATOM 738 C CA . LYS A 1 95 ? 5.202 -8.887 4.519 1.00 93.44 95 LYS A CA 1
ATOM 739 C C . LYS A 1 95 ? 3.836 -8.241 4.336 1.00 93.44 95 LYS A C 1
ATOM 741 O O . LYS A 1 95 ? 3.059 -8.202 5.289 1.00 93.44 95 LYS A O 1
ATOM 746 N N . SER A 1 96 ? 3.552 -7.768 3.125 1.00 92.56 96 SER A N 1
ATOM 747 C CA . SER A 1 96 ? 2.263 -7.184 2.790 1.00 92.56 96 SER A CA 1
ATOM 748 C C . SER A 1 96 ? 1.133 -8.213 2.857 1.00 92.56 96 SER A C 1
ATOM 750 O O . SER A 1 96 ? 0.046 -7.864 3.305 1.00 92.56 96 SER A O 1
ATOM 752 N N . ASP A 1 97 ? 1.382 -9.487 2.534 1.00 91.56 97 ASP A N 1
ATOM 753 C CA . ASP A 1 97 ? 0.394 -10.566 2.708 1.00 91.56 97 ASP A CA 1
ATOM 754 C C . ASP A 1 97 ? 0.045 -10.772 4.183 1.00 91.56 97 ASP A C 1
ATOM 756 O O . ASP A 1 97 ? -1.123 -10.865 4.570 1.00 91.56 97 ASP A O 1
ATOM 760 N N . GLU A 1 98 ? 1.071 -10.813 5.034 1.00 93.44 98 GLU A N 1
ATOM 761 C CA . GLU A 1 98 ? 0.891 -10.938 6.477 1.00 93.44 98 GLU A CA 1
ATOM 762 C C . GLU A 1 98 ? 0.223 -9.694 7.079 1.00 93.44 98 GLU A C 1
ATOM 764 O O . GLU A 1 98 ? -0.577 -9.822 8.009 1.00 93.44 98 GLU A O 1
ATOM 769 N N . LEU A 1 99 ? 0.496 -8.501 6.540 1.00 94.81 99 LEU A N 1
ATOM 770 C CA . LEU A 1 99 ? -0.217 -7.278 6.905 1.00 94.81 99 LEU A CA 1
ATOM 771 C C . LEU A 1 99 ? -1.718 -7.433 6.655 1.00 94.81 99 LEU A C 1
ATOM 773 O O . LEU A 1 99 ? -2.497 -7.181 7.572 1.00 94.81 99 LEU A O 1
ATOM 777 N N . VAL A 1 100 ? -2.139 -7.877 5.464 1.00 93.25 100 VAL A N 1
ATOM 778 C CA . VAL A 1 100 ? -3.575 -7.986 5.147 1.00 93.25 100 VAL A CA 1
ATOM 779 C C . VAL A 1 100 ? -4.283 -8.917 6.130 1.00 93.25 100 VAL A C 1
ATOM 781 O O . VAL A 1 100 ? -5.360 -8.588 6.626 1.00 93.25 100 VAL A O 1
ATOM 784 N N . LYS A 1 101 ? -3.650 -10.041 6.497 1.00 93.00 101 LYS A N 1
ATOM 785 C CA . LYS A 1 101 ? -4.175 -10.964 7.521 1.00 93.00 101 LYS A CA 1
ATOM 786 C C . LYS A 1 101 ? -4.343 -10.275 8.876 1.00 93.00 101 LYS A C 1
ATOM 788 O O . LYS A 1 101 ? -5.375 -10.453 9.525 1.00 93.00 101 LYS A O 1
ATOM 793 N N . ARG A 1 102 ? -3.355 -9.481 9.304 1.00 94.56 102 ARG A N 1
ATOM 794 C CA . ARG A 1 102 ? -3.419 -8.727 10.568 1.00 94.56 102 ARG A CA 1
ATOM 795 C C . ARG A 1 102 ? -4.512 -7.660 10.537 1.00 94.56 102 ARG A C 1
ATOM 797 O O . ARG A 1 102 ? -5.271 -7.563 11.499 1.00 94.56 102 ARG A O 1
ATOM 804 N N . LEU A 1 103 ? -4.641 -6.901 9.447 1.00 94.00 103 LEU A N 1
ATOM 805 C CA . LEU A 1 103 ? -5.709 -5.906 9.287 1.00 94.00 103 LEU A CA 1
ATOM 806 C C . LEU A 1 103 ? -7.093 -6.568 9.293 1.00 94.00 103 LEU A C 1
ATOM 808 O O . LEU A 1 103 ? -7.990 -6.107 9.996 1.00 94.00 103 LEU A O 1
ATOM 812 N N . TYR A 1 104 ? -7.248 -7.696 8.596 1.00 93.50 104 TYR A N 1
ATOM 813 C CA . TYR A 1 104 ? -8.496 -8.462 8.563 1.00 93.50 104 TYR A CA 1
ATOM 814 C C . TYR A 1 104 ? -8.928 -8.934 9.961 1.00 93.50 104 TYR A C 1
ATOM 816 O O . TYR A 1 104 ? -10.113 -8.905 10.295 1.00 93.50 104 TYR A O 1
ATOM 824 N N . GLN A 1 105 ? -7.970 -9.346 10.798 1.00 92.56 105 GLN A N 1
ATOM 825 C CA . GLN A 1 105 ? -8.229 -9.745 12.185 1.00 92.56 105 GLN A CA 1
ATOM 826 C C . GLN A 1 105 ? -8.568 -8.560 13.100 1.00 92.56 105 GLN A C 1
ATOM 828 O O . GLN A 1 105 ? -9.386 -8.722 14.003 1.00 92.56 105 GLN A O 1
ATOM 833 N N . LYS A 1 106 ? -7.942 -7.395 12.883 1.00 91.12 106 LYS A N 1
ATOM 834 C CA . LYS A 1 106 ? -8.165 -6.172 13.675 1.00 91.12 106 LYS A CA 1
ATOM 835 C C . LYS A 1 106 ? -9.502 -5.493 13.367 1.00 91.12 106 LYS A C 1
ATOM 837 O O . LYS A 1 106 ? -10.092 -4.904 14.261 1.00 91.12 106 LYS A O 1
ATOM 842 N N . THR A 1 107 ? -9.954 -5.584 12.121 1.00 93.25 107 THR A N 1
ATOM 843 C CA . THR A 1 107 ? -11.158 -4.905 11.633 1.00 93.25 107 THR A CA 1
ATOM 844 C C . THR A 1 107 ? -12.423 -5.595 12.151 1.00 93.25 107 THR A C 1
ATOM 846 O O . THR A 1 107 ? -12.511 -6.821 12.161 1.00 93.25 107 THR A O 1
ATOM 849 N N . ASN A 1 108 ? -13.440 -4.843 12.547 1.00 93.75 108 ASN A N 1
ATOM 850 C CA . ASN A 1 108 ? -14.801 -5.284 12.842 1.00 93.75 108 ASN A CA 1
ATOM 851 C C . ASN A 1 108 ? -15.785 -4.883 11.742 1.00 93.75 108 ASN A C 1
ATOM 853 O O . ASN A 1 108 ? -16.802 -5.566 11.573 1.00 93.75 108 ASN A O 1
ATOM 857 N N . ASP A 1 109 ? -15.465 -3.840 10.974 1.00 92.94 109 ASP A N 1
ATOM 858 C CA . ASP A 1 109 ? -16.252 -3.434 9.816 1.00 92.94 109 ASP A CA 1
ATOM 859 C C . ASP A 1 109 ? -16.350 -4.561 8.766 1.00 92.94 109 ASP A C 1
ATOM 861 O O . ASP A 1 109 ? -15.367 -5.190 8.362 1.00 92.94 109 ASP A O 1
ATOM 865 N N . LYS A 1 110 ? -17.583 -4.858 8.340 1.00 91.94 110 LYS A N 1
ATOM 866 C CA . LYS A 1 110 ? -17.860 -5.976 7.425 1.00 91.94 110 LYS A CA 1
ATOM 867 C C . LYS A 1 110 ? -17.418 -5.687 5.996 1.00 91.94 110 LYS A C 1
ATOM 869 O O . LYS A 1 110 ? -17.032 -6.623 5.299 1.00 91.94 110 LYS A O 1
ATOM 874 N N . TYR A 1 111 ? -17.531 -4.437 5.564 1.00 90.50 111 TYR A N 1
ATOM 875 C CA . TYR A 1 111 ? -17.164 -4.024 4.219 1.00 90.50 111 TYR A CA 1
ATOM 876 C C . TYR A 1 111 ? -15.644 -4.053 4.068 1.00 90.50 111 TYR A C 1
ATOM 878 O O . TYR A 1 111 ? -15.127 -4.751 3.201 1.00 90.50 111 TYR A O 1
ATOM 886 N N . LEU A 1 112 ? -14.926 -3.438 5.005 1.00 91.88 112 LEU A N 1
ATOM 887 C CA . LEU A 1 112 ? -13.470 -3.416 5.017 1.00 91.88 112 LEU A CA 1
ATOM 888 C C . LEU A 1 112 ? -12.879 -4.828 5.150 1.00 91.88 112 LEU A C 1
ATOM 890 O O . LEU A 1 112 ? -11.910 -5.163 4.470 1.00 91.88 112 LEU A O 1
ATOM 894 N N . LYS A 1 113 ? -13.510 -5.712 5.937 1.00 93.12 113 LYS A N 1
ATOM 895 C CA . LYS A 1 113 ? -13.159 -7.142 5.951 1.00 93.12 113 LYS A CA 1
ATOM 896 C C . LYS A 1 113 ? -13.296 -7.812 4.589 1.00 93.12 113 LYS A C 1
ATOM 898 O O . LYS A 1 113 ? -12.432 -8.612 4.237 1.00 93.12 113 LYS A O 1
ATOM 903 N N . ALA A 1 114 ? -14.372 -7.535 3.854 1.00 91.94 114 ALA A N 1
ATOM 904 C CA . ALA A 1 114 ? -14.575 -8.100 2.525 1.00 91.94 114 ALA A CA 1
ATOM 905 C C . ALA A 1 114 ? -13.490 -7.612 1.553 1.00 91.94 114 ALA A C 1
ATOM 907 O O . ALA A 1 114 ? -12.876 -8.441 0.886 1.00 91.94 114 ALA A O 1
ATOM 908 N N . THR A 1 115 ? -13.177 -6.313 1.565 1.00 91.88 115 THR A N 1
ATOM 909 C CA . THR A 1 115 ? -12.103 -5.723 0.749 1.00 91.88 115 THR A CA 1
ATOM 910 C C . THR A 1 115 ? -10.741 -6.346 1.058 1.00 91.88 115 THR A C 1
ATOM 912 O O . THR A 1 115 ? -10.015 -6.753 0.155 1.00 91.88 115 THR A O 1
ATOM 915 N N . LEU A 1 116 ? -10.392 -6.496 2.340 1.00 92.56 116 LEU A N 1
ATOM 916 C CA . LEU A 1 116 ? -9.126 -7.119 2.747 1.00 92.56 116 LEU A CA 1
ATOM 917 C C . LEU A 1 116 ? -9.064 -8.610 2.367 1.00 92.56 116 LEU A C 1
ATOM 919 O O . LEU A 1 116 ? -8.000 -9.121 2.017 1.00 92.56 116 LEU A O 1
ATOM 923 N N . LEU A 1 117 ? -10.193 -9.322 2.410 1.00 91.12 117 LEU A N 1
ATOM 924 C CA . LEU A 1 117 ? -10.271 -10.718 1.975 1.00 91.12 117 LEU A CA 1
ATOM 925 C C . LEU A 1 117 ? -10.111 -10.860 0.453 1.00 91.12 117 LEU A C 1
ATOM 927 O O . LEU A 1 117 ? -9.463 -11.800 -0.017 1.00 91.12 117 LEU A O 1
ATOM 931 N N . GLU A 1 118 ? -10.677 -9.932 -0.314 1.00 91.38 118 GLU A N 1
ATOM 932 C CA . GLU A 1 118 ? -10.487 -9.855 -1.762 1.00 91.38 118 GLU A CA 1
ATOM 933 C C . GLU A 1 118 ? -9.017 -9.589 -2.104 1.00 91.38 118 GLU A C 1
ATOM 935 O O . GLU A 1 118 ? -8.439 -10.326 -2.904 1.00 91.38 118 GLU A O 1
ATOM 940 N N . ALA A 1 119 ? -8.372 -8.644 -1.413 1.00 88.81 119 ALA A N 1
ATOM 941 C CA . ALA A 1 119 ? -6.946 -8.370 -1.579 1.00 88.81 119 ALA A CA 1
ATOM 942 C C . ALA A 1 119 ? -6.074 -9.603 -1.291 1.00 88.81 119 ALA A C 1
ATOM 944 O O . ALA A 1 119 ? -5.167 -9.912 -2.062 1.00 88.81 119 ALA A O 1
ATOM 945 N N . LEU A 1 120 ? -6.368 -10.360 -0.226 1.00 85.06 120 LEU A N 1
ATOM 946 C CA . LEU A 1 120 ? -5.684 -11.631 0.060 1.00 85.06 120 LEU A CA 1
ATOM 947 C C . LEU A 1 120 ? -5.850 -12.658 -1.062 1.00 85.06 120 LEU A C 1
ATOM 949 O O . LEU A 1 120 ? -4.917 -13.399 -1.360 1.00 85.06 120 LEU A O 1
ATOM 953 N N . SER A 1 121 ? -7.041 -12.719 -1.655 1.00 84.56 121 SER A N 1
ATOM 954 C CA . SER A 1 121 ? -7.345 -13.668 -2.727 1.00 84.56 121 SER A CA 1
ATOM 955 C C . SER A 1 121 ? -6.615 -13.298 -4.017 1.00 84.56 121 SER A C 1
ATOM 957 O O . SER A 1 121 ? -6.059 -14.178 -4.666 1.00 84.56 121 SER A O 1
ATOM 959 N N . TYR A 1 122 ? -6.566 -12.004 -4.344 1.00 81.88 122 TYR A N 1
ATOM 960 C CA . TYR A 1 122 ? -5.857 -11.472 -5.509 1.00 81.88 122 TYR A CA 1
ATOM 961 C C . TYR A 1 122 ? -4.342 -11.709 -5.437 1.00 81.88 122 TYR A C 1
ATOM 963 O O . TYR A 1 122 ? -3.715 -12.043 -6.433 1.00 81.88 122 TYR A O 1
ATOM 971 N N . LYS A 1 123 ? -3.742 -11.597 -4.249 1.00 72.81 123 LYS A N 1
ATOM 972 C CA . LYS A 1 123 ? -2.299 -11.827 -4.066 1.00 72.81 123 LYS A CA 1
ATOM 973 C C . LYS A 1 123 ? -1.877 -13.296 -4.073 1.00 72.81 123 LYS A C 1
ATOM 975 O O . LYS A 1 123 ? -0.693 -13.594 -4.187 1.00 72.81 123 LYS A O 1
ATOM 980 N N . GLY A 1 124 ? -2.823 -14.217 -3.899 1.00 58.12 124 GLY A N 1
ATOM 981 C CA . GLY A 1 124 ? -2.561 -15.657 -3.880 1.00 58.12 124 GLY A CA 1
ATOM 982 C C . GLY A 1 124 ? -2.567 -16.332 -5.255 1.00 58.12 124 GLY A C 1
ATOM 983 O O . GLY A 1 124 ? -2.318 -17.539 -5.312 1.00 58.12 124 GLY A O 1
ATOM 984 N N . THR A 1 125 ? -2.893 -15.598 -6.325 1.00 51.78 125 THR A N 1
ATOM 985 C CA . THR A 1 125 ? -2.955 -16.083 -7.718 1.00 51.78 125 THR A CA 1
ATOM 986 C C . THR A 1 125 ? -1.707 -15.726 -8.503 1.00 51.78 125 THR A C 1
ATOM 988 O O . THR A 1 125 ? -1.236 -16.602 -9.261 1.00 51.78 125 THR A O 1
#

Foldseek 3Di:
DQLLVCLLPPDAADELVVLQVSLLSLLVVDPDLDLVSLQSNLSSNLSSQVRYDPNQAHDQVSLQSLLVVCLVNADQVHPSNVSSLSNLLRRQHPSSLVSLVVVLVVDPDPVSNVSSVVSNVSNVD

Secondary structure (DSSP, 8-state):
--HHHHHHT--S-B-HHHHHHHHHHHHHH-----HHHHHHHHHHHHHHH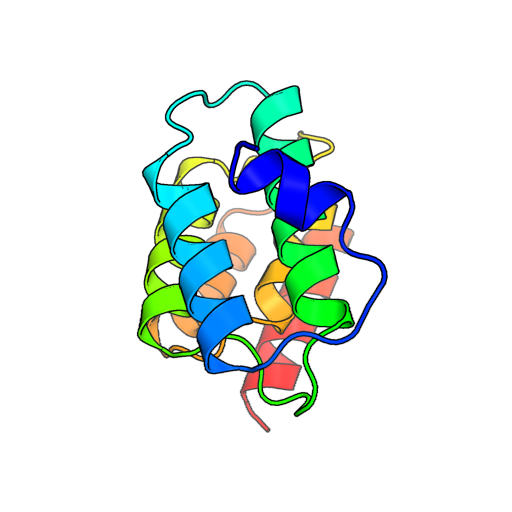HTBSS---B-HHHHHHHHHHHHHH--TTSTHHHHHHHHHTTB-SHHHHHHHHHHHHH---HHHHHHHHHHHHHHT-

Sequence (125 aa):
MNSLEIGLNLDSEISETDSNTLACEIIQSNQSETEETITNIAFALYNIAQYRTSGVGYSEMASDLISDWIERVFDEDKKSSEKLADIVFELTSKKSDELVKRLYQKTNDKYLKATLLEALSYKGT